Protein AF-A0A350XUL7-F1 (afdb_monomer)

Structure (mmCIF, N/CA/C/O backbone):
data_AF-A0A350XUL7-F1
#
_entry.id   AF-A0A350XUL7-F1
#
loop_
_atom_site.group_PDB
_atom_site.id
_atom_site.type_symbol
_atom_site.label_atom_id
_atom_site.label_alt_id
_atom_site.label_comp_id
_atom_site.label_asym_id
_atom_site.label_entity_id
_atom_site.label_seq_id
_atom_site.pdbx_PDB_ins_code
_atom_site.Cartn_x
_atom_site.Cartn_y
_atom_site.Cartn_z
_atom_site.occupancy
_atom_site.B_iso_or_equiv
_atom_site.auth_seq_id
_atom_site.auth_comp_id
_atom_site.auth_asym_id
_atom_site.auth_atom_id
_atom_site.pdbx_PDB_model_num
ATOM 1 N N . MET A 1 1 ? -7.919 8.502 9.470 1.00 89.12 1 MET A N 1
ATOM 2 C CA . MET A 1 1 ? -6.570 8.297 8.858 1.00 89.12 1 MET A CA 1
ATOM 3 C C . MET A 1 1 ? -6.110 9.510 8.032 1.00 89.12 1 MET A C 1
ATOM 5 O O . MET A 1 1 ? -6.950 10.227 7.508 1.00 89.12 1 MET A O 1
ATOM 9 N N . GLU A 1 2 ? -4.799 9.715 7.858 1.00 93.19 2 GLU A N 1
ATOM 10 C CA . GLU A 1 2 ? -4.170 10.823 7.111 1.00 93.19 2 GLU A CA 1
ATOM 11 C C . GLU A 1 2 ? -3.521 10.307 5.819 1.00 93.19 2 GLU A C 1
ATOM 13 O O . GLU A 1 2 ? -2.652 9.430 5.877 1.00 93.19 2 GLU A O 1
ATOM 18 N N . ILE A 1 3 ? -3.914 10.858 4.661 1.00 93.12 3 ILE A N 1
ATOM 19 C CA . ILE A 1 3 ? -3.283 10.533 3.369 1.00 93.12 3 ILE A CA 1
ATOM 20 C C . ILE A 1 3 ? -1.777 10.792 3.482 1.00 93.12 3 ILE A C 1
ATOM 22 O O . ILE A 1 3 ? -1.350 11.736 4.147 1.00 93.12 3 ILE A O 1
ATOM 26 N N . THR A 1 4 ? -0.994 9.925 2.840 1.00 96.50 4 THR A N 1
ATOM 27 C CA . THR A 1 4 ? 0.470 9.837 2.926 1.00 96.50 4 THR A CA 1
ATOM 28 C C . THR A 1 4 ? 1.033 9.251 4.220 1.00 96.50 4 THR A C 1
ATOM 30 O O . THR A 1 4 ? 2.251 9.089 4.335 1.00 96.50 4 THR A O 1
ATOM 33 N N . GLY A 1 5 ? 0.182 8.900 5.185 1.00 97.62 5 GLY A N 1
ATOM 34 C CA . GLY A 1 5 ? 0.598 8.283 6.437 1.00 97.62 5 GLY A CA 1
ATOM 35 C C . GLY A 1 5 ? 0.885 6.791 6.329 1.00 97.62 5 GLY A C 1
ATOM 36 O O . GLY A 1 5 ? 0.258 6.065 5.556 1.00 97.62 5 GLY A O 1
ATOM 37 N N . PHE A 1 6 ? 1.822 6.322 7.152 1.00 98.31 6 PHE A N 1
ATOM 38 C CA . PHE A 1 6 ? 2.084 4.897 7.331 1.00 98.31 6 PHE A CA 1
ATOM 39 C C . PHE A 1 6 ? 1.353 4.359 8.561 1.00 98.31 6 PHE A C 1
ATOM 41 O O . PHE A 1 6 ? 1.288 5.014 9.603 1.00 98.31 6 PHE A O 1
ATOM 48 N N . TYR A 1 7 ? 0.828 3.146 8.453 1.00 98.62 7 TYR A N 1
ATOM 49 C CA . TYR A 1 7 ? 0.004 2.506 9.473 1.00 98.62 7 TYR A CA 1
ATOM 50 C C . TYR A 1 7 ? 0.393 1.042 9.658 1.00 98.62 7 TYR A C 1
ATOM 52 O O . TYR A 1 7 ? 0.962 0.412 8.763 1.00 98.62 7 TYR A O 1
ATOM 60 N N . ILE A 1 8 ? 0.070 0.508 10.830 1.00 98.50 8 ILE A N 1
ATOM 61 C CA . ILE A 1 8 ? 0.033 -0.927 11.085 1.00 98.50 8 ILE A CA 1
ATOM 62 C C . ILE A 1 8 ? -1.414 -1.384 10.940 1.00 98.50 8 ILE A C 1
ATOM 64 O O . ILE A 1 8 ? -2.313 -0.824 11.568 1.00 98.50 8 ILE A O 1
ATOM 68 N N . VAL A 1 9 ? -1.616 -2.391 10.097 1.00 98.56 9 VAL A N 1
ATOM 69 C CA . VAL A 1 9 ? -2.901 -3.069 9.912 1.00 98.56 9 VAL A CA 1
ATOM 70 C C . VAL A 1 9 ? -2.968 -4.220 10.909 1.00 98.56 9 VAL A C 1
ATOM 72 O O . VAL A 1 9 ? -1.961 -4.908 11.101 1.00 98.56 9 VAL A O 1
ATOM 75 N N . SER A 1 10 ? -4.119 -4.412 11.550 1.00 98.56 10 SER A N 1
ATOM 76 C CA . SER A 1 10 ? -4.315 -5.526 12.475 1.00 98.56 10 SER A CA 1
ATOM 77 C C . SER A 1 10 ? -4.287 -6.864 11.737 1.00 98.56 10 SER A C 1
ATOM 79 O O . SER A 1 10 ? -4.820 -6.982 10.631 1.00 98.56 10 SER A O 1
ATOM 81 N N . ASP A 1 11 ? -3.732 -7.898 12.371 1.00 98.38 11 ASP A N 1
ATOM 82 C CA . ASP A 1 11 ? -3.786 -9.267 11.848 1.00 98.38 11 ASP A CA 1
ATOM 83 C C . ASP A 1 11 ? -5.235 -9.754 11.661 1.00 98.38 11 ASP A C 1
ATOM 85 O O . ASP A 1 11 ? -5.482 -10.591 10.793 1.00 98.38 11 ASP A O 1
ATOM 89 N N . LYS A 1 12 ? -6.213 -9.155 12.363 1.00 98.12 12 LYS A N 1
ATOM 90 C CA . LYS A 1 12 ? -7.643 -9.420 12.149 1.00 98.12 12 LYS A CA 1
ATOM 91 C C . LYS A 1 12 ? -8.065 -9.234 10.688 1.00 98.12 12 LYS A C 1
ATOM 93 O O . LYS A 1 12 ? -8.847 -10.036 10.194 1.00 98.12 12 LYS A O 1
ATOM 98 N N . PHE A 1 13 ? -7.527 -8.239 9.978 1.00 98.44 13 PHE A N 1
ATOM 99 C CA . PHE A 1 13 ? -7.819 -8.051 8.551 1.00 98.44 13 PHE A CA 1
ATOM 100 C C . PHE A 1 13 ? -7.437 -9.289 7.737 1.00 98.44 13 PHE A C 1
ATOM 102 O O . PHE A 1 13 ? -8.215 -9.778 6.931 1.00 98.44 13 PHE A O 1
ATOM 109 N N . PHE A 1 14 ? -6.245 -9.828 7.983 1.00 98.00 14 PHE A N 1
ATOM 110 C CA . PHE A 1 14 ? -5.722 -10.975 7.245 1.00 98.00 14 PHE A CA 1
ATOM 111 C C . PHE A 1 14 ? -6.415 -12.286 7.640 1.00 98.00 14 PHE A C 1
ATOM 113 O O . PHE A 1 14 ? -6.469 -13.206 6.830 1.00 98.00 14 PHE A O 1
ATOM 120 N N . SER A 1 15 ? -6.958 -12.369 8.857 1.00 97.50 15 SER A N 1
ATOM 121 C CA . SER A 1 15 ? -7.809 -13.485 9.287 1.00 97.50 15 SER A CA 1
ATOM 122 C C . SER A 1 15 ? -9.205 -13.425 8.663 1.00 97.50 15 SER A C 1
ATOM 124 O O . SER A 1 15 ? -9.714 -14.447 8.213 1.00 97.50 15 SER A O 1
ATOM 126 N N . ASP A 1 16 ? -9.813 -12.237 8.615 1.00 97.94 16 ASP A N 1
ATOM 127 C CA . ASP A 1 16 ? -11.150 -12.032 8.044 1.00 97.94 16 ASP A CA 1
ATOM 128 C C . ASP A 1 16 ? -11.133 -12.123 6.505 1.00 97.94 16 ASP A C 1
ATOM 130 O O . ASP A 1 16 ? -12.109 -12.562 5.898 1.00 97.94 16 ASP A O 1
ATOM 134 N N . PHE A 1 17 ? -10.011 -11.754 5.875 1.00 97.62 17 PHE A N 1
ATOM 135 C CA . PHE A 1 17 ? -9.766 -11.852 4.433 1.00 97.62 17 PHE A CA 1
ATOM 136 C C . PHE A 1 17 ? -8.544 -12.748 4.151 1.00 97.62 17 PHE A C 1
ATOM 138 O O . PHE A 1 17 ? -7.466 -12.237 3.828 1.00 97.62 17 PHE A O 1
ATOM 145 N N . PRO A 1 18 ? -8.679 -14.086 4.252 1.00 97.00 18 PRO A N 1
ATOM 146 C CA . PRO A 1 18 ? -7.561 -15.033 4.199 1.00 97.00 18 PRO A CA 1
ATOM 147 C C . PRO A 1 18 ? -7.079 -15.315 2.764 1.00 97.00 18 PRO A C 1
ATOM 149 O O . PRO A 1 18 ? -6.971 -16.463 2.332 1.00 97.00 18 PRO A O 1
ATOM 152 N N . ASP A 1 19 ? -6.792 -14.263 1.997 1.00 97.44 19 ASP A N 1
ATOM 153 C CA . ASP A 1 19 ? -6.176 -14.378 0.677 1.00 97.44 19 ASP A CA 1
ATOM 154 C C . ASP A 1 19 ? -4.675 -14.724 0.831 1.00 97.44 19 ASP A C 1
ATOM 156 O O . ASP A 1 19 ? -3.913 -13.941 1.414 1.00 97.44 19 ASP A O 1
ATOM 160 N N . PRO A 1 20 ? -4.207 -15.874 0.303 1.00 96.44 20 PRO A N 1
ATOM 161 C CA . PRO A 1 20 ? -2.837 -16.354 0.508 1.00 96.44 20 PRO A CA 1
ATOM 162 C C . PRO A 1 20 ? -1.770 -15.504 -0.198 1.00 96.44 20 PRO A C 1
ATOM 164 O O . PRO A 1 20 ? -0.571 -15.675 0.047 1.00 96.44 20 PRO A O 1
ATOM 167 N N . TYR A 1 21 ? -2.180 -14.610 -1.096 1.00 97.56 21 TYR A N 1
ATOM 168 C CA . TYR A 1 21 ? -1.308 -13.749 -1.881 1.00 97.56 21 TYR A CA 1
ATOM 169 C C . TYR A 1 21 ? -1.241 -12.317 -1.352 1.00 97.56 21 TYR A C 1
ATOM 171 O O . TYR A 1 21 ? -0.368 -11.555 -1.786 1.00 97.56 21 TYR A O 1
ATOM 179 N N . LEU A 1 22 ? -2.072 -11.957 -0.366 1.00 97.44 22 LEU A N 1
ATOM 180 C CA . LEU A 1 22 ? -1.863 -10.728 0.391 1.00 97.44 22 LEU A CA 1
ATOM 181 C C . LEU A 1 22 ? -0.461 -10.712 0.995 1.00 97.44 22 LEU A C 1
ATOM 183 O O . LEU A 1 22 ? 0.100 -11.722 1.442 1.00 97.44 22 LEU A O 1
ATOM 187 N N . LYS A 1 23 ? 0.143 -9.52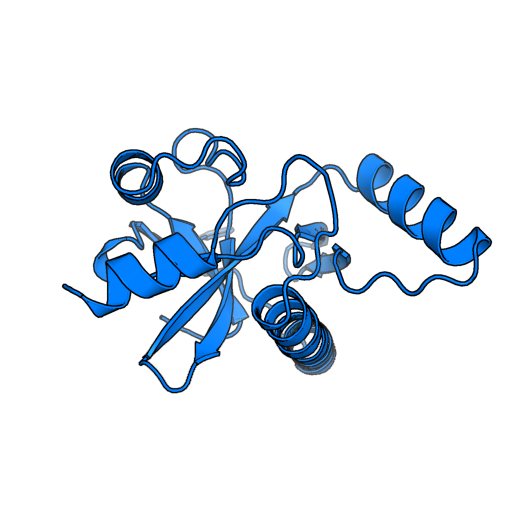3 1.035 1.00 97.25 23 LYS A N 1
ATOM 188 C CA . LYS A 1 23 ? 1.496 -9.409 1.560 1.00 97.25 23 LYS A CA 1
ATOM 189 C C . LYS A 1 23 ? 1.511 -9.658 3.060 1.00 97.25 23 LYS A C 1
ATOM 191 O O . LYS A 1 23 ? 1.204 -8.761 3.831 1.00 97.25 23 LYS A O 1
ATOM 196 N N . GLY A 1 24 ? 1.985 -10.838 3.465 1.00 94.19 24 GLY A N 1
ATOM 197 C CA . GLY A 1 24 ? 1.971 -11.254 4.870 1.00 94.19 24 GLY A CA 1
ATOM 198 C C . GLY A 1 24 ? 2.431 -10.163 5.847 1.00 94.19 24 GLY A C 1
ATOM 199 O O . GLY A 1 24 ? 3.506 -9.56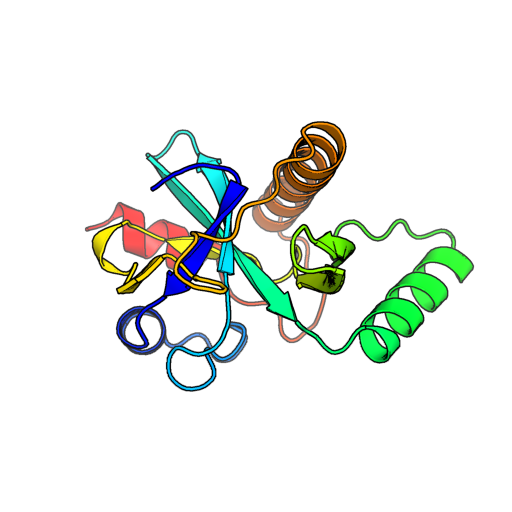8 5.658 1.00 94.19 24 GLY A O 1
ATOM 200 N N . ASN A 1 25 ? 1.621 -9.933 6.883 1.00 96.44 25 ASN A N 1
ATOM 201 C CA . ASN A 1 25 ? 1.672 -8.773 7.783 1.00 96.44 25 ASN A CA 1
ATOM 202 C C . ASN A 1 25 ? 2.839 -8.780 8.788 1.00 96.44 25 ASN A C 1
ATOM 204 O O . ASN A 1 25 ? 3.162 -7.767 9.407 1.00 96.44 25 ASN A O 1
ATOM 208 N N . LYS A 1 26 ? 3.534 -9.920 8.908 1.00 95.62 26 LYS A N 1
ATOM 209 C CA . LYS A 1 26 ? 4.679 -10.109 9.817 1.00 95.62 26 LYS A CA 1
ATOM 210 C C . LYS A 1 26 ? 4.318 -9.869 11.287 1.00 95.62 26 LYS A C 1
ATOM 212 O O . LYS A 1 26 ? 5.114 -9.266 12.001 1.00 95.62 26 LYS A O 1
ATOM 217 N N . ASN A 1 27 ? 3.165 -10.377 11.718 1.00 95.50 27 ASN A N 1
ATOM 218 C CA . ASN A 1 27 ? 2.636 -10.228 13.075 1.00 95.50 27 ASN A CA 1
ATOM 219 C C . ASN A 1 27 ? 2.518 -8.738 13.430 1.00 95.50 27 ASN A C 1
ATOM 221 O O . ASN A 1 27 ? 3.199 -8.260 14.337 1.00 95.50 27 ASN A O 1
ATOM 225 N N . GLU A 1 28 ? 1.774 -7.995 12.600 1.00 96.75 28 GLU A N 1
ATOM 226 C CA . GLU A 1 28 ? 1.536 -6.550 12.765 1.00 96.75 28 GLU A CA 1
ATOM 227 C C . GLU A 1 28 ? 2.815 -5.680 12.775 1.00 96.75 28 GLU A C 1
ATOM 229 O O . GLU A 1 28 ? 2.892 -4.630 13.419 1.00 96.75 28 GLU A O 1
ATOM 234 N N . LYS A 1 29 ? 3.859 -6.103 12.047 1.00 96.25 29 LYS A N 1
ATOM 235 C CA . LYS A 1 29 ? 5.135 -5.359 11.930 1.00 96.25 29 LYS A CA 1
ATOM 236 C C . LYS A 1 29 ? 5.336 -4.708 10.572 1.00 96.25 29 LYS A C 1
ATOM 238 O O . LYS A 1 29 ? 6.238 -3.881 10.428 1.00 96.25 29 LYS A O 1
ATOM 243 N N . ARG A 1 30 ? 4.558 -5.091 9.556 1.00 97.81 30 ARG A N 1
ATOM 244 C CA . ARG A 1 30 ? 4.668 -4.502 8.220 1.00 97.81 30 ARG A CA 1
ATOM 245 C C . ARG A 1 30 ? 4.016 -3.112 8.204 1.00 97.81 30 ARG A C 1
ATOM 247 O O . ARG A 1 30 ? 2.814 -3.012 8.438 1.00 97.81 30 ARG A O 1
ATOM 254 N N . PRO A 1 31 ? 4.756 -2.051 7.838 1.00 97.81 31 PRO A N 1
ATOM 255 C CA . PRO A 1 31 ? 4.150 -0.758 7.557 1.00 97.81 31 PRO A CA 1
ATOM 256 C C . PRO A 1 31 ? 3.334 -0.821 6.265 1.00 97.81 31 PRO A C 1
ATOM 258 O O . PRO A 1 31 ? 3.770 -1.416 5.273 1.00 97.81 31 PRO A O 1
ATOM 261 N N . HIS A 1 32 ? 2.190 -0.152 6.269 1.00 98.62 32 HIS A N 1
ATOM 262 C CA . HIS A 1 32 ? 1.329 0.030 5.109 1.00 98.62 32 HIS A CA 1
ATOM 263 C C . HIS A 1 32 ? 1.127 1.520 4.859 1.00 98.62 32 HIS A C 1
ATOM 265 O O . HIS A 1 32 ? 0.783 2.264 5.774 1.00 98.62 32 HIS A O 1
ATOM 271 N N . TYR A 1 33 ? 1.365 1.961 3.631 1.00 98.56 33 TYR A N 1
ATOM 272 C CA . TYR A 1 33 ? 1.196 3.350 3.223 1.00 98.56 33 TYR A CA 1
ATOM 273 C C . TYR A 1 33 ? -0.242 3.606 2.776 1.00 98.56 33 TYR A C 1
ATOM 275 O O . TYR A 1 33 ? -0.728 2.926 1.873 1.00 98.56 33 TYR A O 1
ATOM 283 N N . TYR A 1 34 ? -0.905 4.594 3.372 1.00 97.12 34 TYR A N 1
ATOM 284 C CA . TYR A 1 34 ? -2.231 5.034 2.951 1.00 97.12 34 TYR A CA 1
ATOM 285 C C . TYR A 1 34 ? -2.123 5.986 1.755 1.00 97.12 34 TYR A C 1
ATOM 287 O O . TYR A 1 34 ? -1.685 7.134 1.882 1.00 97.12 34 TYR A O 1
ATOM 295 N N . ALA A 1 35 ? -2.522 5.491 0.582 1.00 87.44 35 ALA A N 1
ATOM 296 C CA . ALA A 1 35 ? -2.242 6.153 -0.687 1.00 87.44 35 ALA A CA 1
ATOM 297 C C . ALA A 1 35 ? -3.420 6.919 -1.292 1.00 87.44 35 ALA A C 1
ATOM 299 O O . ALA A 1 35 ? -3.219 7.892 -2.025 1.00 87.44 35 ALA A O 1
ATOM 300 N N . TYR A 1 36 ? -4.638 6.429 -1.074 1.00 90.00 36 TYR A N 1
ATOM 301 C CA . TYR A 1 36 ? -5.814 6.894 -1.797 1.00 90.00 36 TYR A CA 1
ATOM 302 C C . TYR A 1 36 ? -7.092 6.483 -1.067 1.00 90.00 36 TYR A C 1
ATOM 304 O O . TYR A 1 36 ? -7.199 5.343 -0.625 1.00 90.00 36 TYR A O 1
ATOM 312 N N . LYS A 1 37 ? -8.055 7.401 -0.951 1.00 93.69 37 LYS A N 1
ATOM 313 C CA . LYS A 1 37 ? -9.442 7.082 -0.599 1.00 93.69 37 LYS A CA 1
ATOM 314 C C . LYS A 1 37 ? -10.261 7.121 -1.872 1.00 93.69 37 LYS A C 1
ATOM 316 O O . LYS A 1 37 ? -10.201 8.124 -2.587 1.00 93.69 37 LYS A O 1
ATOM 321 N N . ASP A 1 38 ? -10.973 6.047 -2.167 1.00 91.19 38 ASP A N 1
ATOM 322 C CA . ASP A 1 38 ? -11.810 6.012 -3.358 1.00 91.19 38 ASP A CA 1
ATOM 323 C C . ASP A 1 38 ? -13.199 6.618 -3.118 1.00 91.19 38 ASP A C 1
ATOM 325 O O . ASP A 1 38 ? -13.543 7.041 -2.013 1.00 91.19 38 ASP A O 1
ATOM 329 N N . SER A 1 39 ? -13.997 6.694 -4.184 1.00 92.75 39 SER A N 1
ATOM 330 C CA . SER A 1 39 ? -15.355 7.240 -4.139 1.00 92.75 39 SER A CA 1
ATOM 331 C C . SER A 1 39 ? -16.329 6.396 -3.315 1.00 92.75 39 SER A C 1
ATOM 333 O O . SER A 1 39 ? -17.383 6.904 -2.951 1.00 92.75 39 SER A O 1
ATOM 335 N N . THR A 1 40 ? -16.005 5.130 -3.030 1.00 93.56 40 THR A N 1
ATOM 336 C CA . THR A 1 40 ? -16.816 4.256 -2.165 1.00 93.56 40 THR A CA 1
ATOM 337 C C . THR A 1 40 ? -16.539 4.515 -0.683 1.00 93.56 40 THR A C 1
ATOM 339 O O . THR A 1 40 ? -17.302 4.100 0.181 1.00 93.56 40 THR A O 1
ATOM 342 N N . GLY A 1 41 ? -15.463 5.246 -0.382 1.00 93.38 41 GLY A N 1
ATOM 343 C CA . GLY A 1 41 ? -15.038 5.569 0.972 1.00 93.38 41 GLY A CA 1
ATOM 344 C C . GLY A 1 41 ? -13.966 4.634 1.527 1.00 93.38 41 GLY A C 1
ATOM 345 O O . GLY A 1 41 ? -13.438 4.923 2.602 1.00 93.38 41 GLY A O 1
ATOM 346 N N . LEU A 1 42 ? -13.594 3.581 0.792 1.00 96.88 42 LEU A N 1
ATOM 347 C CA . LEU A 1 42 ? -12.534 2.656 1.176 1.00 96.88 42 LEU A CA 1
ATOM 348 C C . LEU A 1 42 ? -11.151 3.297 1.051 1.00 96.88 42 LEU A C 1
ATOM 350 O O . LEU A 1 42 ? -10.871 4.107 0.157 1.00 96.88 42 LEU A O 1
ATOM 354 N N . PHE A 1 43 ? -10.262 2.904 1.959 1.00 97.31 43 PHE A N 1
ATOM 355 C CA . PHE A 1 43 ? -8.866 3.316 1.954 1.00 97.31 43 PHE A CA 1
ATOM 356 C C . PHE A 1 43 ? -8.024 2.272 1.224 1.00 97.31 43 PHE A C 1
ATOM 358 O O . PHE A 1 43 ? -8.109 1.085 1.513 1.00 97.31 43 PHE A O 1
ATOM 365 N N . TRP A 1 44 ? -7.165 2.709 0.311 1.00 98.06 44 TRP A N 1
ATOM 366 C CA . TRP A 1 44 ? -6.239 1.839 -0.407 1.00 98.06 44 TRP A CA 1
ATOM 367 C C . TRP A 1 44 ? -4.847 1.920 0.212 1.00 98.06 44 TRP A C 1
ATOM 369 O O . TRP A 1 44 ? -4.204 2.980 0.233 1.00 98.06 44 TRP A O 1
ATOM 379 N N . MET A 1 45 ? -4.394 0.772 0.709 1.00 98.38 45 MET A N 1
ATOM 380 C CA . MET A 1 45 ? -3.146 0.609 1.442 1.00 98.38 45 MET A CA 1
ATOM 381 C C . MET A 1 45 ? -2.101 -0.087 0.579 1.00 98.38 45 MET A C 1
ATOM 383 O O . MET A 1 45 ? -2.392 -1.070 -0.096 1.00 98.38 45 MET A O 1
ATOM 387 N N . ILE A 1 46 ? -0.857 0.389 0.636 1.00 98.69 46 ILE A N 1
ATOM 388 C CA . ILE A 1 46 ? 0.277 -0.218 -0.066 1.00 98.69 46 ILE A CA 1
ATOM 389 C C . ILE A 1 46 ? 1.205 -0.883 0.95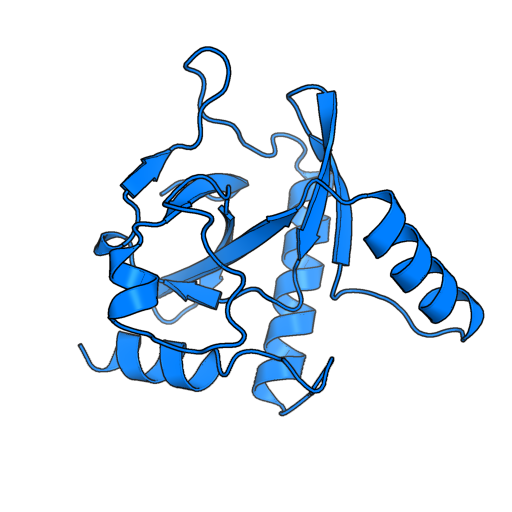5 1.00 98.69 46 ILE A C 1
ATOM 391 O O . ILE A 1 46 ? 1.762 -0.184 1.808 1.00 98.69 46 ILE A O 1
ATOM 395 N N . PRO A 1 47 ? 1.438 -2.204 0.882 1.00 98.50 47 PRO A N 1
ATOM 396 C CA . PRO A 1 47 ? 2.397 -2.857 1.759 1.00 98.50 47 PRO A CA 1
ATOM 397 C C . PRO A 1 47 ? 3.831 -2.418 1.445 1.00 98.50 47 PRO A C 1
ATOM 399 O O . PRO A 1 47 ? 4.257 -2.369 0.287 1.00 98.50 47 PRO A O 1
ATOM 402 N N . MET A 1 48 ? 4.608 -2.150 2.496 1.00 98.38 48 MET A N 1
ATOM 403 C CA . MET A 1 48 ? 6.004 -1.729 2.367 1.00 98.38 48 MET A CA 1
ATOM 404 C C . MET A 1 48 ? 6.972 -2.905 2.457 1.00 98.38 48 MET A C 1
ATOM 406 O O . MET A 1 48 ? 6.723 -3.895 3.149 1.00 98.38 48 MET A O 1
ATOM 410 N N . SER A 1 49 ? 8.120 -2.799 1.789 1.00 97.88 49 SER A N 1
ATOM 411 C CA . SER A 1 49 ? 9.210 -3.776 1.871 1.00 97.88 49 SER A CA 1
ATOM 412 C C . SER A 1 49 ? 10.576 -3.103 1.966 1.00 97.88 49 SER A C 1
ATOM 414 O O . SER A 1 49 ? 10.854 -2.153 1.246 1.00 97.88 49 SER A O 1
ATOM 416 N N . SER A 1 50 ? 11.468 -3.666 2.783 1.00 96.56 50 SER A N 1
ATOM 417 C CA . SER A 1 50 ? 12.879 -3.263 2.882 1.00 96.56 50 SER A CA 1
ATOM 418 C C . SER A 1 50 ? 13.805 -3.993 1.898 1.00 96.56 50 SER A C 1
ATOM 420 O O . SER A 1 50 ? 14.982 -3.672 1.808 1.00 96.56 50 SER A O 1
ATOM 422 N N . ARG A 1 51 ? 13.309 -4.992 1.150 1.00 97.25 51 ARG A N 1
ATOM 423 C CA . ARG A 1 51 ? 14.113 -5.798 0.204 1.00 97.25 51 ARG A CA 1
ATOM 424 C C . ARG A 1 51 ? 14.423 -5.045 -1.103 1.00 97.25 51 ARG A C 1
ATOM 426 O O . ARG A 1 51 ? 13.989 -5.488 -2.166 1.00 97.25 51 ARG A O 1
ATOM 433 N N . VAL A 1 52 ? 15.131 -3.920 -1.022 1.00 97.69 52 VAL A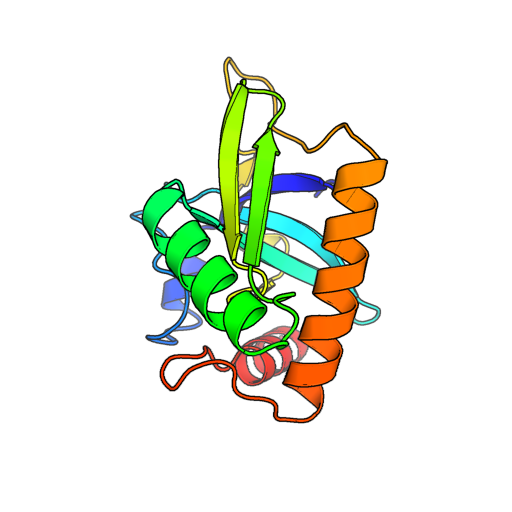 N 1
ATOM 434 C CA . VAL A 1 52 ? 15.422 -3.010 -2.149 1.00 97.69 52 VAL A CA 1
ATOM 435 C C . VAL A 1 52 ? 16.060 -3.750 -3.329 1.00 97.69 52 VAL A C 1
ATOM 437 O O . VAL A 1 52 ? 15.466 -3.774 -4.406 1.00 97.69 52 VAL A O 1
ATOM 440 N N . ASP A 1 53 ? 17.156 -4.480 -3.111 1.00 97.75 53 ASP A N 1
ATOM 441 C CA . ASP A 1 53 ? 17.906 -5.174 -4.177 1.00 97.75 53 ASP A CA 1
ATOM 442 C C . ASP A 1 53 ? 17.061 -6.180 -4.965 1.00 97.75 53 ASP A C 1
ATOM 444 O O . ASP A 1 53 ? 17.247 -6.393 -6.166 1.00 97.75 53 ASP A O 1
ATOM 448 N N . LYS A 1 54 ? 16.104 -6.833 -4.292 1.00 96.94 54 LYS A N 1
ATOM 449 C CA . LYS A 1 54 ? 15.172 -7.753 -4.953 1.00 96.94 54 LYS A CA 1
ATOM 450 C C . LYS A 1 54 ? 14.326 -6.993 -5.972 1.00 96.94 54 LYS A C 1
ATOM 452 O O . LYS A 1 54 ? 14.227 -7.420 -7.119 1.00 96.94 54 LYS A O 1
ATOM 457 N N . TYR A 1 55 ? 13.690 -5.904 -5.549 1.00 96.88 55 TYR A N 1
ATOM 458 C CA . TYR A 1 55 ? 12.754 -5.178 -6.405 1.00 96.88 55 TYR A CA 1
ATOM 459 C C . TYR A 1 55 ? 13.467 -4.311 -7.440 1.00 96.88 55 TYR A C 1
ATOM 461 O O . TYR A 1 55 ? 12.963 -4.189 -8.551 1.00 96.88 55 TYR A O 1
ATOM 469 N N . GLN A 1 56 ? 14.668 -3.814 -7.144 1.00 96.38 56 GLN A N 1
ATOM 470 C CA . GLN A 1 56 ? 15.498 -3.116 -8.122 1.00 96.38 56 GLN A CA 1
ATOM 471 C C . GLN A 1 56 ? 15.863 -4.025 -9.302 1.00 96.38 56 GLN A C 1
ATOM 473 O O . GLN A 1 56 ? 15.701 -3.617 -10.450 1.00 96.38 56 GLN A O 1
ATOM 478 N N . ARG A 1 57 ? 16.236 -5.290 -9.048 1.00 96.44 57 ARG A N 1
ATOM 479 C CA . ARG A 1 57 ? 16.464 -6.283 -10.116 1.00 96.44 57 ARG A CA 1
ATOM 480 C C . ARG A 1 57 ? 15.214 -6.546 -10.959 1.00 96.44 57 ARG A C 1
ATOM 482 O O . ARG A 1 57 ? 15.308 -6.650 -12.180 1.00 96.44 57 ARG A O 1
ATOM 489 N N . ILE A 1 58 ? 14.041 -6.625 -10.327 1.00 93.75 58 ILE A N 1
ATOM 490 C CA . ILE A 1 58 ? 12.771 -6.829 -11.044 1.00 93.75 58 ILE A CA 1
ATOM 491 C C . ILE A 1 58 ? 12.451 -5.621 -11.932 1.00 93.75 58 ILE A C 1
ATOM 493 O O . ILE A 1 58 ? 12.106 -5.802 -13.100 1.00 93.75 58 ILE A O 1
ATOM 497 N N . ILE A 1 59 ? 12.590 -4.403 -11.402 1.00 93.81 59 ILE A N 1
ATOM 498 C CA . ILE A 1 59 ? 12.380 -3.162 -12.157 1.00 93.81 59 ILE A CA 1
ATOM 499 C C . ILE A 1 59 ? 13.349 -3.110 -13.342 1.00 93.81 59 ILE A C 1
ATOM 501 O O . ILE A 1 59 ? 12.894 -2.975 -14.474 1.00 93.81 59 ILE A O 1
ATOM 505 N N . ALA A 1 60 ? 14.648 -3.324 -13.113 1.00 93.69 60 ALA A N 1
ATOM 506 C CA . ALA A 1 60 ? 15.667 -3.319 -14.162 1.00 93.69 60 ALA A CA 1
ATOM 507 C C . ALA A 1 60 ? 15.363 -4.336 -15.277 1.00 93.69 60 ALA A C 1
ATOM 509 O O . ALA A 1 60 ? 15.382 -3.987 -16.454 1.00 93.69 60 ALA A O 1
ATOM 510 N N . SER A 1 61 ? 14.979 -5.568 -14.921 1.00 92.62 61 SER A N 1
ATOM 511 C CA . SER A 1 61 ? 14.578 -6.600 -15.889 1.00 92.62 61 SER A CA 1
ATOM 512 C C . SER A 1 61 ? 13.352 -6.205 -16.726 1.00 92.62 61 SER A C 1
ATOM 514 O O . SER A 1 61 ? 13.220 -6.618 -17.881 1.00 92.62 61 SER A O 1
ATOM 516 N N . ARG A 1 62 ? 12.406 -5.441 -16.166 1.00 89.88 62 ARG A N 1
ATOM 517 C CA . ARG A 1 62 ? 11.240 -4.944 -16.916 1.00 89.88 62 ARG A CA 1
ATOM 518 C C . ARG A 1 62 ? 11.616 -3.777 -17.825 1.00 89.88 62 ARG A C 1
ATOM 520 O O . ARG A 1 62 ? 11.238 -3.799 -18.995 1.00 89.88 62 ARG A O 1
ATOM 527 N N . THR A 1 63 ? 12.405 -2.833 -17.318 1.00 90.12 63 THR A N 1
ATOM 528 C CA . THR A 1 63 ? 12.903 -1.683 -18.082 1.00 90.12 63 THR A CA 1
ATOM 529 C C . THR A 1 63 ? 13.749 -2.125 -19.273 1.00 90.12 63 THR A C 1
ATOM 531 O O . THR A 1 63 ? 13.523 -1.636 -20.371 1.00 90.12 63 THR A O 1
ATOM 534 N N . ALA A 1 64 ? 14.626 -3.122 -19.107 1.00 92.69 64 ALA A N 1
ATOM 535 C CA . ALA A 1 64 ? 15.422 -3.694 -20.200 1.00 92.69 64 ALA A CA 1
ATOM 536 C C . ALA A 1 64 ? 14.569 -4.312 -21.328 1.00 92.69 64 ALA A C 1
ATOM 538 O O . ALA A 1 64 ? 15.037 -4.473 -22.448 1.00 92.69 64 ALA A O 1
ATOM 539 N N . ARG A 1 65 ? 13.303 -4.646 -21.046 1.00 91.31 65 ARG A N 1
ATOM 540 C CA . ARG A 1 65 ? 12.321 -5.130 -22.031 1.00 91.31 65 ARG A CA 1
ATOM 541 C C . ARG A 1 65 ? 11.372 -4.025 -22.508 1.00 91.31 65 ARG A C 1
ATOM 543 O O . ARG A 1 65 ? 10.297 -4.338 -23.014 1.00 91.31 65 ARG A O 1
ATOM 550 N N . ASN A 1 66 ? 11.715 -2.755 -22.278 1.00 87.69 66 ASN A N 1
ATOM 551 C CA . ASN A 1 66 ? 10.893 -1.575 -22.562 1.00 87.69 66 ASN A CA 1
ATOM 552 C C . ASN A 1 66 ? 9.482 -1.634 -21.948 1.00 87.69 66 ASN A C 1
ATOM 554 O O . ASN A 1 66 ? 8.534 -1.044 -22.464 1.00 87.69 66 ASN A O 1
ATOM 558 N N . LYS A 1 67 ? 9.322 -2.349 -20.823 1.00 81.00 67 LYS A N 1
ATOM 559 C CA . LYS A 1 67 ? 8.052 -2.427 -20.092 1.00 81.00 67 LYS A CA 1
ATOM 560 C C . LYS A 1 67 ? 8.101 -1.494 -18.881 1.00 81.00 67 LYS A C 1
ATOM 562 O O . LYS A 1 67 ? 8.880 -1.767 -17.964 1.00 81.00 67 LYS A O 1
ATOM 567 N N . PRO A 1 68 ? 7.250 -0.452 -18.804 1.00 78.69 68 PRO A N 1
ATOM 568 C CA . PRO A 1 68 ? 7.172 0.379 -17.609 1.00 78.69 68 PRO A CA 1
ATOM 569 C C . PRO A 1 68 ? 6.774 -0.460 -16.382 1.00 78.69 68 PRO A C 1
ATOM 571 O O . PRO A 1 68 ? 6.096 -1.494 -16.483 1.00 78.69 68 PRO A O 1
ATOM 574 N N . CYS A 1 69 ? 7.226 -0.025 -15.206 1.00 86.88 69 CYS A N 1
ATOM 575 C CA . CYS A 1 69 ? 6.995 -0.716 -13.942 1.00 86.88 69 CYS A CA 1
ATOM 576 C C . CYS A 1 69 ? 6.330 0.218 -12.927 1.00 86.88 69 CYS A C 1
ATOM 578 O O . CYS A 1 69 ? 7.000 0.846 -12.115 1.00 86.88 69 CYS A O 1
ATOM 580 N N . ASP A 1 70 ? 4.998 0.271 -12.960 1.00 94.44 70 ASP A N 1
ATOM 581 C CA . ASP A 1 70 ? 4.202 1.041 -11.992 1.00 94.44 70 ASP A CA 1
ATOM 582 C C . ASP A 1 70 ? 3.814 0.222 -10.750 1.00 94.44 70 ASP A C 1
ATOM 584 O O . ASP A 1 70 ? 3.355 0.778 -9.762 1.00 94.44 70 ASP A O 1
ATOM 588 N N . ILE A 1 71 ? 4.033 -1.097 -10.779 1.00 95.75 71 ILE A N 1
ATOM 589 C CA . ILE A 1 71 ? 3.686 -2.024 -9.688 1.00 95.75 71 ILE A CA 1
ATOM 590 C C . ILE A 1 71 ? 4.660 -1.969 -8.501 1.00 95.75 71 ILE A C 1
ATOM 592 O O . ILE A 1 71 ? 4.354 -2.494 -7.434 1.00 95.75 71 ILE A O 1
ATOM 596 N N . PHE A 1 72 ? 5.819 -1.328 -8.672 1.00 97.31 72 PHE A N 1
ATOM 597 C CA . PHE A 1 72 ? 6.797 -1.085 -7.616 1.00 97.31 72 PHE A CA 1
ATOM 598 C C . PHE A 1 72 ? 7.291 0.353 -7.698 1.00 97.31 72 PHE A C 1
ATOM 600 O O . PHE A 1 72 ? 7.479 0.895 -8.788 1.00 97.31 72 PHE A O 1
ATOM 607 N N . HIS A 1 73 ? 7.571 0.950 -6.549 1.00 97.56 73 HIS A N 1
ATOM 608 C CA . HIS A 1 73 ? 8.272 2.223 -6.485 1.00 97.56 73 HIS A CA 1
ATOM 609 C C . HIS A 1 73 ? 9.274 2.194 -5.334 1.00 97.56 73 HIS A C 1
ATOM 611 O O . HIS A 1 73 ? 8.948 1.734 -4.243 1.00 97.56 73 HIS A O 1
ATOM 617 N N . ILE A 1 74 ? 10.507 2.617 -5.599 1.00 97.81 74 ILE A N 1
ATOM 618 C CA . ILE A 1 74 ? 11.592 2.650 -4.618 1.00 97.81 74 ILE A CA 1
ATOM 619 C C . ILE A 1 74 ? 11.869 4.114 -4.312 1.00 97.81 74 ILE A C 1
ATOM 621 O O . ILE A 1 74 ? 12.129 4.879 -5.236 1.00 97.81 74 ILE A O 1
ATOM 625 N N . ALA A 1 75 ? 11.829 4.484 -3.036 1.00 97.44 75 ALA A N 1
ATOM 626 C CA . ALA A 1 75 ? 12.139 5.838 -2.600 1.00 97.44 75 ALA A CA 1
ATOM 627 C C . ALA A 1 75 ? 12.812 5.833 -1.228 1.00 97.44 75 ALA A C 1
ATOM 629 O O . ALA A 1 75 ? 12.594 4.932 -0.410 1.00 97.44 75 ALA A O 1
ATOM 630 N N . LYS A 1 76 ? 13.625 6.860 -0.976 1.00 96.94 76 LYS 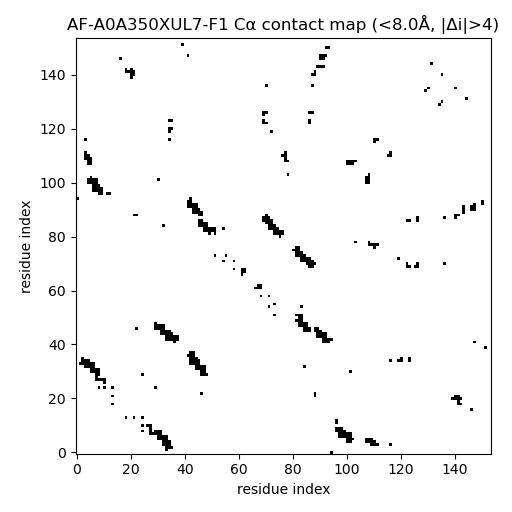A N 1
ATOM 631 C CA . LYS A 1 76 ? 14.141 7.178 0.355 1.00 96.94 76 LYS A CA 1
A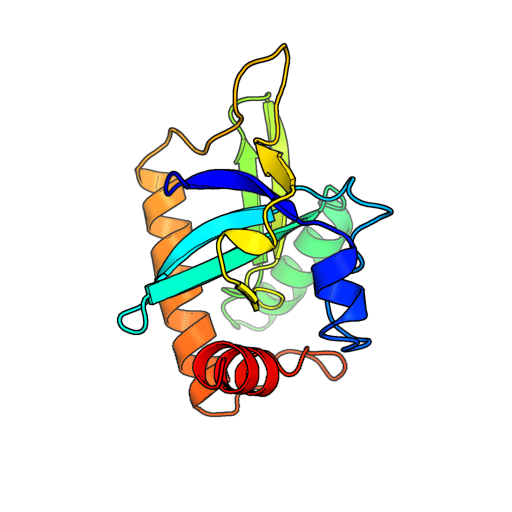TOM 632 C C . LYS A 1 76 ? 13.064 7.950 1.116 1.00 96.94 76 LYS A C 1
ATOM 634 O O . LYS A 1 76 ? 12.560 8.943 0.605 1.00 96.94 76 LYS A O 1
ATOM 639 N N . LEU A 1 77 ? 12.689 7.459 2.293 1.00 94.88 77 LEU A N 1
ATOM 640 C CA . LEU A 1 77 ? 11.675 8.079 3.149 1.00 94.88 77 LEU A CA 1
ATOM 641 C C . LEU A 1 77 ? 12.315 9.054 4.145 1.00 94.88 77 LEU A C 1
ATOM 643 O O . LEU A 1 77 ? 13.531 9.049 4.342 1.00 94.88 77 LEU A O 1
ATOM 647 N N . ASP A 1 78 ? 11.477 9.824 4.833 1.00 89.31 78 ASP A N 1
ATOM 648 C CA . ASP A 1 78 ? 11.855 10.874 5.791 1.00 89.31 78 ASP A CA 1
ATOM 649 C C . ASP A 1 78 ? 12.697 10.354 6.974 1.00 89.31 78 ASP A C 1
ATOM 651 O O . ASP A 1 78 ? 13.438 11.092 7.614 1.00 89.31 78 ASP A O 1
ATOM 655 N N . ASN A 1 79 ? 12.657 9.046 7.229 1.00 90.25 79 ASN A N 1
ATOM 656 C CA . ASN A 1 79 ? 13.513 8.357 8.199 1.00 90.25 79 ASN A CA 1
ATOM 657 C C . ASN A 1 79 ? 14.897 7.960 7.645 1.00 90.25 79 ASN A C 1
ATOM 659 O O . ASN A 1 79 ? 15.575 7.115 8.232 1.00 90.25 79 ASN A O 1
ATOM 663 N N . ASN A 1 80 ? 15.280 8.493 6.485 1.00 91.75 80 ASN A N 1
ATOM 664 C CA . ASN A 1 80 ? 16.481 8.166 5.723 1.00 91.75 80 ASN A CA 1
ATOM 665 C C . ASN A 1 80 ? 16.602 6.716 5.217 1.00 91.75 80 ASN A C 1
ATOM 667 O O . ASN A 1 80 ? 17.653 6.352 4.684 1.00 91.75 80 ASN A O 1
ATOM 671 N N . LYS A 1 81 ? 15.550 5.893 5.307 1.00 94.50 81 LYS A N 1
ATOM 672 C CA . LYS A 1 81 ? 15.563 4.515 4.796 1.00 94.50 81 LYS A CA 1
ATOM 673 C C . LYS A 1 81 ? 14.985 4.441 3.389 1.00 94.50 81 LYS A C 1
ATOM 675 O O . LYS A 1 81 ? 13.851 4.854 3.145 1.00 94.50 81 LYS A O 1
ATOM 680 N N . THR A 1 82 ? 15.729 3.821 2.480 1.00 97.31 82 THR A N 1
ATOM 681 C CA . THR A 1 82 ? 15.210 3.426 1.167 1.00 97.31 82 THR A CA 1
ATOM 682 C C . THR A 1 82 ? 14.279 2.230 1.321 1.00 97.31 82 THR A C 1
ATOM 684 O O . THR A 1 82 ? 14.662 1.194 1.863 1.00 97.31 82 THR A O 1
ATOM 687 N N . SER A 1 83 ? 13.042 2.384 0.861 1.00 97.25 83 SER A N 1
ATOM 688 C CA . SER A 1 83 ? 11.982 1.382 0.973 1.00 97.25 83 SER A CA 1
ATOM 689 C C . SER A 1 83 ? 11.279 1.182 -0.364 1.00 97.25 83 SER A C 1
ATOM 691 O O . SER A 1 83 ? 11.383 2.003 -1.275 1.00 97.25 83 SER A O 1
ATOM 693 N N . VAL A 1 84 ? 10.551 0.074 -0.475 1.00 98.50 84 VAL A N 1
ATOM 694 C CA . VAL A 1 84 ? 9.782 -0.289 -1.665 1.00 98.50 84 VAL A CA 1
ATOM 695 C C . VAL A 1 84 ? 8.292 -0.242 -1.352 1.00 98.50 84 VAL A C 1
ATOM 697 O O . VAL A 1 84 ? 7.829 -0.946 -0.453 1.00 98.50 84 VAL A O 1
ATOM 700 N N . PHE A 1 85 ? 7.556 0.543 -2.130 1.00 98.56 85 PHE A N 1
ATOM 701 C CA . PHE A 1 85 ? 6.100 0.537 -2.214 1.00 98.56 85 PHE A CA 1
ATOM 702 C C . PHE A 1 85 ? 5.675 -0.586 -3.160 1.00 98.56 85 PHE A C 1
ATOM 704 O O . PHE A 1 85 ? 5.991 -0.551 -4.354 1.00 98.56 85 PHE A O 1
ATOM 711 N N . LEU A 1 86 ? 4.982 -1.599 -2.640 1.00 98.12 86 LEU A N 1
ATOM 712 C CA . LEU A 1 86 ? 4.485 -2.728 -3.427 1.00 98.12 86 LEU A CA 1
ATOM 713 C C . LEU A 1 86 ? 3.104 -2.406 -4.005 1.00 98.12 86 LEU A C 1
ATOM 715 O O . LEU A 1 86 ? 2.099 -2.966 -3.589 1.00 98.12 86 LEU A O 1
ATOM 719 N N . ILE A 1 87 ? 3.057 -1.463 -4.946 1.00 98.12 87 ILE A N 1
ATOM 720 C CA . ILE A 1 87 ? 1.812 -0.914 -5.512 1.00 98.12 87 ILE A CA 1
ATOM 721 C C . ILE A 1 87 ? 0.952 -2.008 -6.164 1.00 98.12 87 ILE A C 1
ATOM 723 O O . ILE A 1 87 ? -0.265 -1.984 -6.043 1.00 98.12 87 ILE A O 1
ATOM 727 N N . GLY A 1 88 ? 1.571 -2.999 -6.810 1.00 96.19 88 GLY A N 1
ATOM 728 C CA . GLY A 1 88 ? 0.857 -4.152 -7.373 1.00 96.19 88 GLY A CA 1
ATOM 729 C C . GLY A 1 88 ? 0.215 -5.081 -6.333 1.00 96.19 88 GLY A C 1
ATOM 730 O O . GLY A 1 88 ? -0.675 -5.840 -6.697 1.00 96.19 88 GLY A O 1
ATOM 731 N N . ASP A 1 89 ? 0.645 -4.994 -5.070 1.00 97.12 89 ASP A N 1
ATOM 732 C CA . ASP A 1 89 ? 0.126 -5.757 -3.926 1.00 97.12 89 ASP A CA 1
ATOM 733 C C . ASP A 1 89 ? -0.772 -4.868 -3.022 1.00 97.12 89 ASP A C 1
ATOM 735 O O . ASP A 1 89 ? -0.986 -5.198 -1.855 1.00 97.12 89 ASP A O 1
ATOM 739 N N . MET A 1 90 ? -1.235 -3.701 -3.500 1.00 98.00 90 MET A N 1
ATOM 740 C CA . MET A 1 90 ? -2.118 -2.815 -2.724 1.00 98.00 90 MET A CA 1
ATOM 741 C C . MET A 1 90 ? -3.502 -3.434 -2.514 1.00 98.00 90 MET A C 1
ATOM 743 O O . MET A 1 90 ? -3.968 -4.174 -3.371 1.00 98.00 90 MET A O 1
ATOM 747 N N . PHE A 1 91 ? -4.183 -3.081 -1.427 1.00 98.44 91 PHE A N 1
ATOM 748 C CA . PHE A 1 91 ? -5.492 -3.642 -1.081 1.00 98.44 91 PHE A CA 1
ATOM 749 C C . PHE A 1 91 ? -6.408 -2.599 -0.416 1.00 98.44 91 PHE A C 1
ATOM 751 O O . PHE A 1 91 ? -5.898 -1.642 0.182 1.00 98.44 91 PHE A O 1
ATOM 758 N N . PRO A 1 92 ? -7.740 -2.758 -0.526 1.00 98.25 92 PRO A N 1
ATOM 759 C CA . PRO A 1 92 ? -8.706 -1.892 0.138 1.00 98.25 92 PRO A CA 1
ATOM 760 C C . PRO A 1 92 ? -8.878 -2.267 1.617 1.00 98.25 92 PRO A C 1
ATOM 762 O O . PRO A 1 92 ? -8.688 -3.420 2.005 1.00 98.25 92 PRO A O 1
ATOM 765 N N . ILE A 1 93 ? -9.248 -1.290 2.443 1.00 98.38 93 ILE A N 1
ATOM 766 C CA . ILE A 1 93 ? -9.482 -1.462 3.878 1.00 98.38 93 ILE A CA 1
ATOM 767 C C . ILE A 1 93 ? -10.451 -0.399 4.428 1.00 98.38 93 ILE A C 1
ATOM 769 O O . ILE A 1 93 ? -10.623 0.673 3.841 1.00 98.38 93 ILE A O 1
ATOM 773 N N . THR A 1 94 ? -11.029 -0.674 5.595 1.00 97.44 94 THR A N 1
ATOM 774 C CA . THR A 1 94 ? -11.783 0.257 6.453 1.00 97.44 94 THR A CA 1
ATOM 775 C C . THR A 1 94 ? -10.963 0.660 7.690 1.00 97.44 94 THR A C 1
ATOM 777 O O . THR A 1 94 ? -9.963 0.026 8.032 1.00 97.44 94 THR A O 1
ATOM 780 N N . GLU A 1 95 ? -11.358 1.737 8.380 1.00 95.62 95 GLU A N 1
ATOM 781 C CA . GLU A 1 95 ? -10.600 2.258 9.534 1.00 95.62 95 GLU A CA 1
ATOM 782 C C . GLU A 1 95 ? -10.589 1.291 10.734 1.00 95.62 95 GLU A C 1
ATOM 784 O O . GLU A 1 95 ? -9.616 1.272 11.483 1.00 95.62 95 GLU A O 1
ATOM 789 N N . GLU A 1 96 ? -11.601 0.425 10.865 1.00 96.81 96 GLU A N 1
ATOM 790 C CA . GLU A 1 96 ? -11.712 -0.585 11.935 1.00 96.81 96 GLU A CA 1
ATOM 791 C C . GLU A 1 96 ? -10.538 -1.582 11.971 1.00 96.81 96 GLU A C 1
ATOM 793 O O . GLU A 1 96 ? -10.225 -2.148 13.016 1.00 96.81 96 GLU A O 1
ATOM 798 N N . TYR A 1 97 ? -9.862 -1.789 10.837 1.00 98.19 97 TYR A N 1
ATOM 799 C CA . TYR A 1 97 ? -8.719 -2.695 10.724 1.00 98.19 97 TYR A CA 1
ATOM 800 C C . TYR A 1 97 ? -7.366 -2.012 10.940 1.00 98.19 97 TYR A C 1
ATOM 802 O O . TYR A 1 97 ? -6.315 -2.662 10.886 1.00 98.19 97 TYR A O 1
ATOM 810 N N . ILE A 1 98 ? -7.358 -0.701 11.169 1.00 98.19 98 ILE A N 1
ATOM 811 C CA . ILE A 1 98 ? -6.137 0.045 11.446 1.00 98.19 98 ILE A CA 1
ATOM 812 C C . ILE A 1 98 ? -5.811 -0.090 12.926 1.00 98.19 98 ILE A C 1
ATOM 814 O O . ILE A 1 98 ? -6.483 0.476 13.780 1.00 98.19 98 ILE A O 1
ATOM 818 N N . LEU A 1 99 ? -4.725 -0.800 13.230 1.00 98.25 99 LEU A N 1
ATOM 819 C CA . LEU A 1 99 ? -4.295 -1.000 14.609 1.00 98.25 99 LEU A CA 1
ATOM 820 C C . LEU A 1 99 ? -3.719 0.288 15.206 1.00 98.25 99 LEU A C 1
ATOM 822 O O . LEU A 1 99 ? -4.030 0.657 16.333 1.00 98.25 99 LEU A O 1
ATOM 826 N N . ARG A 1 100 ? -2.813 0.947 14.471 1.00 97.94 100 ARG A N 1
ATOM 827 C CA . ARG A 1 100 ? -2.130 2.173 14.922 1.00 97.94 100 ARG A CA 1
ATOM 828 C C . ARG A 1 100 ? -1.372 2.876 13.802 1.00 97.94 100 ARG A C 1
ATOM 830 O O . ARG A 1 100 ? -1.053 2.288 12.767 1.00 97.94 100 ARG A O 1
ATOM 837 N N . LYS A 1 101 ? -0.996 4.132 14.052 1.00 98.25 101 LYS A N 1
ATOM 838 C CA . LYS A 1 101 ? 0.014 4.862 13.268 1.00 98.25 101 LYS A CA 1
ATOM 839 C C . LYS A 1 101 ? 1.363 4.131 13.336 1.00 98.25 101 LYS A C 1
ATOM 841 O O . LYS A 1 101 ? 1.753 3.645 14.396 1.00 98.25 101 LYS A O 1
ATOM 846 N N . TYR A 1 102 ? 2.088 4.069 12.221 1.00 97.50 102 TYR A N 1
ATOM 847 C CA . TYR A 1 102 ? 3.473 3.598 12.216 1.00 97.50 102 TYR A CA 1
ATOM 848 C C . TYR A 1 102 ? 4.394 4.752 12.615 1.00 97.50 102 TYR A C 1
ATOM 850 O O . TYR A 1 102 ? 4.428 5.776 11.933 1.00 97.50 102 TYR A O 1
ATOM 858 N N . THR A 1 103 ? 5.118 4.606 13.721 1.00 95.88 103 THR A N 1
ATOM 859 C CA . THR A 1 103 ? 5.915 5.691 14.301 1.00 95.88 103 THR A CA 1
ATOM 860 C C . THR A 1 103 ? 7.414 5.413 14.257 1.00 95.88 103 THR A C 1
ATOM 862 O O . THR A 1 103 ? 7.863 4.267 14.297 1.00 95.88 103 THR A O 1
ATOM 865 N N . ILE A 1 104 ? 8.199 6.487 14.174 1.00 90.75 104 ILE A N 1
ATOM 866 C CA . ILE A 1 104 ? 9.658 6.492 14.311 1.00 90.75 104 ILE A CA 1
ATOM 867 C C . ILE A 1 104 ? 10.006 7.609 15.281 1.00 90.75 104 ILE A C 1
ATOM 869 O O . ILE A 1 104 ? 9.621 8.754 15.059 1.00 90.75 104 ILE A O 1
ATOM 873 N N . ASN A 1 105 ? 10.703 7.270 16.369 1.00 90.12 105 ASN A N 1
ATOM 874 C CA . ASN A 1 105 ? 10.971 8.193 17.477 1.00 90.12 105 ASN A CA 1
ATOM 875 C C . ASN A 1 105 ? 9.682 8.899 17.943 1.00 90.12 105 ASN A C 1
ATOM 877 O O . ASN A 1 105 ? 9.640 10.118 18.061 1.00 90.12 105 ASN A O 1
ATOM 881 N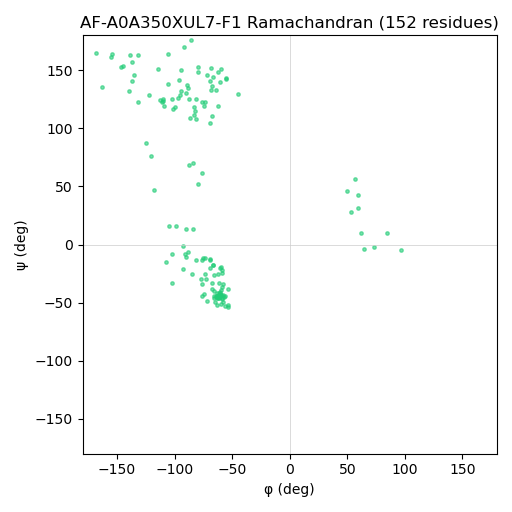 N . SER A 1 106 ? 8.604 8.121 18.105 1.00 91.12 106 SER A N 1
ATOM 882 C CA . SER A 1 106 ? 7.249 8.573 18.473 1.00 91.12 106 SER A CA 1
ATOM 883 C C . SER A 1 106 ? 6.527 9.481 17.468 1.00 91.12 106 SER A C 1
ATOM 885 O O . SER A 1 106 ? 5.339 9.742 17.639 1.00 91.12 106 SER A O 1
ATOM 887 N N . ASN A 1 107 ? 7.172 9.879 16.371 1.00 94.06 107 ASN A N 1
ATOM 888 C CA . ASN A 1 107 ? 6.541 10.652 15.306 1.00 94.06 107 ASN A CA 1
ATOM 889 C C . ASN A 1 107 ? 5.896 9.730 14.277 1.00 94.06 107 ASN A C 1
ATOM 891 O O . ASN A 1 107 ? 6.499 8.746 13.847 1.00 94.06 107 ASN A O 1
ATOM 895 N N . HIS A 1 108 ? 4.671 10.046 13.862 1.00 96.75 108 HIS A N 1
ATOM 896 C CA . HIS A 1 108 ? 3.993 9.325 12.786 1.00 96.75 108 HIS A CA 1
ATOM 897 C C . HIS A 1 108 ? 4.788 9.478 11.492 1.00 96.75 108 HIS A C 1
ATOM 899 O O . HIS A 1 108 ? 4.969 10.589 10.999 1.00 96.75 108 HIS A O 1
ATOM 905 N N . LEU A 1 109 ? 5.259 8.362 10.936 1.00 97.12 109 LEU A N 1
ATOM 906 C CA . LEU A 1 109 ? 5.923 8.394 9.644 1.00 97.12 109 LEU A CA 1
ATOM 907 C C . LEU A 1 109 ? 4.897 8.735 8.564 1.00 97.12 109 LEU A C 1
ATOM 909 O O . LEU A 1 109 ? 3.828 8.118 8.483 1.00 97.12 109 LEU A O 1
ATOM 913 N N . ARG A 1 110 ? 5.267 9.677 7.701 1.00 96.81 110 ARG A N 1
ATOM 914 C CA . ARG A 1 110 ? 4.503 10.090 6.527 1.00 96.81 110 ARG A CA 1
ATOM 915 C C . ARG A 1 110 ? 5.460 10.301 5.358 1.00 96.81 110 ARG A C 1
ATOM 917 O O . ARG A 1 110 ? 6.666 10.394 5.554 1.00 96.81 110 ARG A O 1
ATOM 924 N N . VAL A 1 111 ? 4.922 10.345 4.144 1.00 96.50 111 VAL A N 1
ATOM 925 C CA . VAL A 1 111 ? 5.623 10.961 3.012 1.00 96.50 111 VAL A CA 1
ATOM 926 C C . VAL A 1 111 ? 5.280 12.448 3.031 1.00 96.50 111 VAL A C 1
ATOM 928 O O . VAL A 1 111 ? 4.133 12.805 2.750 1.00 96.50 111 VAL A O 1
ATOM 931 N N . THR A 1 112 ? 6.247 13.294 3.393 1.00 94.88 112 THR A N 1
ATOM 932 C CA . THR A 1 112 ? 6.085 14.764 3.397 1.00 94.88 112 THR A CA 1
ATOM 933 C C . THR A 1 112 ? 6.349 15.397 2.033 1.00 94.88 112 THR A C 1
ATOM 935 O O . THR A 1 112 ? 5.784 16.439 1.72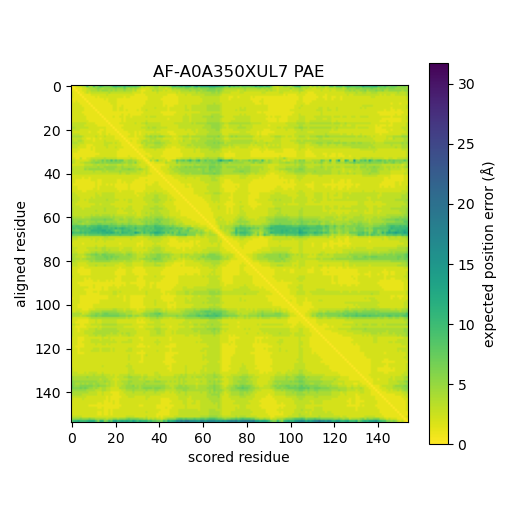0 1.00 94.88 112 THR A O 1
ATOM 938 N N . SER A 1 113 ? 7.154 14.752 1.184 1.00 95.88 113 SER A N 1
ATOM 939 C CA . SER A 1 113 ? 7.377 15.203 -0.192 1.00 95.88 113 SER A CA 1
ATOM 940 C C . SER A 1 113 ? 6.105 15.065 -1.035 1.00 95.88 113 SER A C 1
ATOM 942 O O . SER A 1 113 ? 5.697 13.956 -1.393 1.00 95.88 113 SER A O 1
ATOM 944 N N . GLU A 1 114 ? 5.511 16.196 -1.416 1.00 95.62 114 GLU A N 1
ATOM 945 C CA . GLU A 1 114 ? 4.343 16.233 -2.306 1.00 95.62 114 GLU A CA 1
ATOM 946 C C . GLU A 1 114 ? 4.632 15.590 -3.663 1.00 95.62 114 GLU A C 1
ATOM 948 O O . GLU A 1 114 ? 3.799 14.861 -4.199 1.00 95.62 114 GLU A O 1
ATOM 953 N N . HIS A 1 115 ? 5.835 15.802 -4.205 1.00 96.81 115 HIS A N 1
ATOM 954 C CA . HIS A 1 115 ? 6.254 15.194 -5.466 1.00 96.81 115 HIS A CA 1
ATOM 955 C C . HIS A 1 115 ? 6.191 13.661 -5.399 1.00 96.81 115 HIS A C 1
ATOM 957 O O . HIS A 1 115 ? 5.564 13.027 -6.250 1.00 96.81 115 HIS A O 1
ATOM 963 N N . LEU A 1 116 ? 6.776 13.073 -4.348 1.00 96.56 116 LEU A N 1
ATOM 964 C CA . LEU A 1 116 ? 6.760 11.628 -4.129 1.00 96.56 116 LEU A CA 1
ATOM 965 C C . LEU A 1 116 ? 5.331 11.107 -3.915 1.00 96.56 116 LEU A C 1
ATOM 967 O O . LEU A 1 116 ? 4.936 10.107 -4.517 1.00 96.56 116 LEU A O 1
ATOM 971 N N . ALA A 1 117 ? 4.535 11.797 -3.093 1.00 96.88 117 ALA A N 1
ATOM 972 C CA . ALA A 1 117 ? 3.142 11.428 -2.849 1.00 96.88 117 ALA A CA 1
ATOM 973 C C . ALA A 1 117 ? 2.310 11.433 -4.145 1.00 96.88 117 ALA A C 1
ATOM 975 O O . ALA A 1 117 ? 1.573 10.480 -4.414 1.00 96.88 117 ALA A O 1
ATOM 976 N N . ASN A 1 118 ? 2.480 12.456 -4.987 1.00 96.25 118 ASN A N 1
ATOM 977 C CA . ASN A 1 118 ? 1.806 12.574 -6.279 1.00 96.25 118 ASN A CA 1
ATOM 978 C C . ASN A 1 118 ? 2.245 11.479 -7.262 1.00 96.25 118 ASN A C 1
ATOM 980 O O . ASN A 1 118 ? 1.405 10.907 -7.965 1.00 96.25 118 ASN A O 1
ATOM 984 N N . GLU A 1 119 ? 3.535 11.128 -7.290 1.00 96.75 119 GLU A N 1
ATOM 985 C CA . GLU A 1 119 ? 4.031 10.033 -8.128 1.00 96.75 119 GLU A CA 1
ATOM 986 C C . GLU A 1 119 ? 3.416 8.686 -7.719 1.00 96.75 119 GLU A C 1
ATOM 988 O O . GLU A 1 119 ? 2.927 7.939 -8.577 1.00 96.75 119 GLU A O 1
ATOM 993 N N . ILE A 1 120 ? 3.387 8.394 -6.413 1.00 97.56 120 ILE A N 1
ATOM 994 C CA . ILE A 1 120 ? 2.775 7.175 -5.873 1.00 97.56 120 ILE A CA 1
ATOM 995 C C . ILE A 1 120 ? 1.273 7.157 -6.177 1.00 97.56 120 ILE A C 1
ATOM 997 O O . ILE A 1 120 ? 0.772 6.148 -6.674 1.00 97.56 120 ILE A O 1
ATOM 1001 N N . ASN A 1 121 ? 0.555 8.264 -5.959 1.00 96.12 121 ASN A N 1
ATOM 1002 C CA . ASN A 1 121 ? -0.886 8.339 -6.216 1.00 96.12 121 ASN A CA 1
ATOM 1003 C C . ASN A 1 121 ? -1.227 8.095 -7.697 1.00 96.12 121 ASN A C 1
ATOM 1005 O O . ASN A 1 121 ? -2.153 7.341 -8.008 1.00 96.12 121 ASN A O 1
ATOM 1009 N N . ARG A 1 122 ? -0.443 8.665 -8.624 1.00 96.38 122 ARG A N 1
ATOM 1010 C CA . ARG A 1 122 ? -0.593 8.419 -10.068 1.00 96.38 122 ARG A CA 1
ATOM 1011 C C . ARG A 1 122 ? -0.418 6.937 -10.407 1.00 96.38 122 ARG A C 1
ATOM 1013 O O . ARG A 1 122 ? -1.206 6.388 -11.180 1.00 96.38 122 ARG A O 1
ATOM 1020 N N . LYS A 1 123 ? 0.588 6.281 -9.819 1.00 97.44 123 LYS A N 1
ATOM 1021 C CA . LYS A 1 123 ? 0.832 4.843 -10.005 1.00 97.44 123 LYS A CA 1
ATOM 1022 C C . LYS A 1 123 ? -0.297 3.997 -9.426 1.00 97.44 123 LYS A C 1
ATOM 1024 O O . LYS A 1 123 ? -0.784 3.119 -10.127 1.00 97.44 123 LYS A O 1
ATOM 1029 N N . VAL A 1 124 ? -0.774 4.309 -8.221 1.00 97.12 124 VAL A N 1
ATOM 1030 C CA . VAL A 1 124 ? -1.920 3.638 -7.579 1.00 97.12 124 VAL A CA 1
ATOM 1031 C C . VAL A 1 124 ? -3.158 3.695 -8.462 1.00 97.12 124 VAL A C 1
ATOM 1033 O O . VAL A 1 124 ? -3.706 2.651 -8.798 1.00 97.12 124 VAL A O 1
ATOM 1036 N N . LYS A 1 125 ? -3.553 4.886 -8.928 1.00 96.19 125 LYS A N 1
ATOM 1037 C CA . LYS A 1 125 ? -4.719 5.048 -9.815 1.00 96.19 125 LYS A CA 1
ATOM 1038 C C . LYS A 1 125 ? -4.581 4.224 -11.096 1.00 96.19 125 LYS A C 1
ATOM 1040 O O . LYS A 1 125 ? -5.529 3.561 -11.515 1.00 96.19 125 LYS A O 1
ATOM 1045 N N . LYS A 1 126 ? -3.391 4.232 -11.707 1.00 97.00 126 LYS A N 1
ATOM 1046 C CA . LYS A 1 126 ? -3.109 3.453 -12.919 1.00 97.00 126 LYS A CA 1
ATOM 1047 C C . LYS A 1 126 ? -3.172 1.946 -12.662 1.00 97.00 126 LYS A C 1
ATOM 1049 O O . LYS A 1 126 ? -3.830 1.235 -13.416 1.00 97.00 126 LYS A O 1
ATOM 1054 N N . VAL A 1 127 ? -2.504 1.461 -11.616 1.00 96.94 127 VAL A N 1
ATOM 1055 C CA . VAL A 1 127 ? -2.477 0.038 -11.250 1.00 96.94 127 VAL A CA 1
ATOM 1056 C C . VAL A 1 127 ? -3.879 -0.442 -10.873 1.00 96.94 127 VAL A C 1
ATOM 1058 O O . VAL A 1 127 ? -4.290 -1.493 -11.348 1.00 96.94 127 VAL A O 1
ATOM 1061 N N . LEU A 1 128 ? -4.651 0.347 -10.121 1.00 96.38 128 LEU A N 1
ATOM 1062 C CA . LEU A 1 128 ? -6.015 -0.007 -9.719 1.00 96.38 128 LEU A CA 1
ATOM 1063 C C . LEU A 1 128 ? -6.934 -0.123 -10.934 1.00 96.38 128 LEU A C 1
ATOM 1065 O O . LEU A 1 128 ? -7.667 -1.100 -11.062 1.00 96.38 128 LEU A O 1
ATOM 1069 N N . LYS A 1 129 ? -6.844 0.832 -11.870 1.00 96.25 129 LYS A N 1
ATOM 1070 C CA . LYS A 1 129 ? -7.573 0.763 -13.142 1.00 96.25 129 LYS A CA 1
ATOM 1071 C C . LYS A 1 129 ? -7.242 -0.525 -13.900 1.00 96.25 129 LYS A C 1
ATOM 1073 O O . LYS A 1 129 ? -8.146 -1.188 -14.392 1.00 96.25 129 LYS A O 1
ATOM 1078 N N . LEU A 1 130 ? -5.965 -0.902 -13.972 1.00 96.88 130 LEU A N 1
ATOM 1079 C CA . LEU A 1 130 ? -5.544 -2.148 -14.618 1.00 96.88 130 LEU A CA 1
ATOM 1080 C C . LEU A 1 130 ? -6.102 -3.388 -13.901 1.00 96.88 130 LEU A C 1
ATOM 1082 O O . LEU A 1 130 ? -6.619 -4.274 -14.575 1.00 96.88 130 LEU A O 1
ATOM 1086 N N . ILE A 1 131 ? -6.053 -3.438 -12.564 1.00 96.31 131 ILE A N 1
ATOM 1087 C CA . ILE A 1 131 ? -6.628 -4.538 -11.768 1.00 96.31 131 ILE A CA 1
ATOM 1088 C C . ILE A 1 131 ? -8.130 -4.670 -12.036 1.00 96.31 131 ILE A C 1
ATOM 1090 O O . ILE A 1 131 ? -8.597 -5.770 -12.320 1.00 96.31 131 ILE A O 1
ATOM 1094 N N . ARG A 1 132 ? -8.874 -3.555 -12.024 1.00 95.81 132 ARG A N 1
ATOM 1095 C CA . ARG A 1 132 ? -10.319 -3.525 -12.317 1.00 95.81 132 ARG A CA 1
ATOM 1096 C C . ARG A 1 132 ? -10.659 -3.979 -13.741 1.00 95.81 132 ARG A C 1
ATOM 1098 O O . ARG A 1 132 ? -11.742 -4.501 -13.966 1.00 95.81 132 ARG A O 1
ATOM 1105 N N . HIS A 1 133 ? -9.729 -3.843 -14.686 1.00 96.81 133 HIS A N 1
ATOM 1106 C CA . HIS A 1 133 ? -9.848 -4.399 -16.040 1.00 96.81 133 HIS A CA 1
ATOM 1107 C C . HIS A 1 133 ? -9.284 -5.827 -16.177 1.00 96.81 133 HIS A C 1
ATOM 1109 O O . HIS A 1 133 ? -9.092 -6.306 -17.292 1.00 96.81 133 HIS A O 1
ATOM 1115 N N . GLY A 1 134 ? -9.001 -6.515 -15.068 1.00 95.06 134 GLY A N 1
ATOM 1116 C CA . GLY A 1 134 ? -8.576 -7.917 -15.063 1.00 95.06 134 GLY A CA 1
ATOM 1117 C C . GLY A 1 134 ? -7.078 -8.145 -15.279 1.00 95.06 134 GLY A C 1
ATOM 1118 O O . GLY A 1 134 ? -6.657 -9.289 -15.454 1.00 95.06 134 GLY A O 1
ATOM 1119 N N . ALA A 1 135 ? -6.244 -7.100 -15.255 1.00 93.81 135 ALA A N 1
ATOM 1120 C CA . ALA A 1 135 ? -4.803 -7.271 -15.411 1.00 93.81 135 ALA A CA 1
ATOM 1121 C C . ALA A 1 135 ? -4.199 -8.089 -14.255 1.00 93.81 135 ALA A C 1
ATOM 1123 O O . ALA A 1 135 ? -4.419 -7.807 -13.072 1.00 93.81 135 ALA A O 1
ATOM 1124 N N . LYS A 1 136 ? -3.363 -9.069 -14.613 1.00 92.38 136 LYS A N 1
ATOM 1125 C CA . LYS A 1 136 ? -2.548 -9.856 -13.681 1.00 92.38 136 LYS A CA 1
ATOM 1126 C C . LYS A 1 136 ? -1.071 -9.513 -13.870 1.00 92.38 136 LYS A C 1
ATOM 1128 O O . LYS A 1 136 ? -0.517 -9.641 -14.960 1.00 92.38 136 LYS A O 1
ATOM 1133 N N . PHE A 1 137 ? -0.422 -9.067 -12.801 1.00 90.69 137 PHE A N 1
ATOM 1134 C CA . PHE A 1 137 ? 0.999 -8.716 -12.774 1.00 90.69 137 PHE A CA 1
ATOM 1135 C C . PHE A 1 137 ? 1.886 -9.887 -12.345 1.00 90.69 137 PHE A C 1
ATOM 1137 O O . PHE A 1 137 ? 3.086 -9.885 -12.632 1.00 90.69 137 PHE A O 1
ATOM 1144 N N . SER A 1 138 ? 1.304 -10.873 -11.658 1.00 89.19 138 SER A N 1
ATOM 1145 C CA . SER A 1 138 ? 1.946 -12.127 -11.269 1.00 89.19 138 SER A CA 1
ATOM 1146 C C . SER A 1 138 ? 0.904 -13.237 -11.091 1.00 89.19 138 SER A C 1
ATOM 1148 O O . SER A 1 138 ? -0.281 -12.948 -10.922 1.00 89.19 138 SER A O 1
ATOM 1150 N N . ASN A 1 139 ? 1.358 -14.493 -11.067 1.00 91.06 139 ASN A N 1
ATOM 1151 C CA . ASN A 1 139 ? 0.508 -15.655 -10.769 1.00 91.06 139 ASN A CA 1
ATOM 1152 C C . ASN A 1 139 ? 0.042 -15.696 -9.302 1.00 91.06 139 ASN A C 1
ATOM 1154 O O . ASN A 1 139 ? -0.858 -16.453 -8.968 1.00 91.06 139 ASN A O 1
ATOM 1158 N N . THR A 1 140 ? 0.652 -14.892 -8.432 1.00 93.00 140 THR A N 1
ATOM 1159 C CA . THR A 1 140 ? 0.357 -14.810 -6.997 1.00 93.00 140 THR A CA 1
ATOM 1160 C C . THR A 1 140 ? -0.138 -13.407 -6.653 1.00 93.00 140 THR A C 1
ATOM 1162 O O . THR A 1 140 ? 0.406 -12.756 -5.764 1.00 93.00 140 THR A O 1
ATOM 1165 N N . GLN A 1 141 ? -1.068 -12.874 -7.446 1.00 93.94 141 GLN A N 1
ATOM 1166 C CA . GLN A 1 141 ? -1.678 -11.569 -7.192 1.00 93.94 141 GLN A CA 1
ATOM 1167 C C . GLN A 1 141 ? -2.925 -11.757 -6.317 1.00 93.94 141 GLN A C 1
ATOM 1169 O O . GLN A 1 141 ? -3.763 -12.579 -6.695 1.00 93.94 141 GLN A O 1
ATOM 1174 N N . PRO A 1 142 ? -3.076 -11.000 -5.214 1.00 96.00 142 PRO A N 1
ATOM 1175 C CA . PRO A 1 142 ? -4.267 -11.080 -4.372 1.00 96.00 142 PRO A CA 1
ATOM 1176 C C . PRO A 1 142 ? -5.535 -10.680 -5.133 1.00 96.00 142 PRO A C 1
ATOM 1178 O O . PRO A 1 142 ? -5.505 -9.828 -6.032 1.00 96.00 142 PRO A O 1
ATOM 1181 N N . ASP A 1 143 ? -6.660 -11.281 -4.758 1.00 96.94 143 ASP A N 1
ATOM 1182 C CA . ASP A 1 143 ? -7.990 -10.941 -5.255 1.00 96.94 143 ASP A CA 1
ATOM 1183 C C . ASP A 1 143 ? -8.575 -9.760 -4.474 1.00 96.94 143 ASP A C 1
ATOM 1185 O O . ASP A 1 143 ? -9.502 -9.857 -3.671 1.00 96.94 143 ASP A O 1
ATOM 1189 N N . VAL A 1 144 ? -7.985 -8.595 -4.714 1.00 97.44 144 VAL A N 1
ATOM 1190 C CA . VAL A 1 144 ? -8.327 -7.361 -3.998 1.00 97.44 144 VAL A CA 1
ATOM 1191 C C . VAL A 1 144 ? -9.715 -6.833 -4.353 1.00 97.44 144 VAL A C 1
ATOM 1193 O O . VAL A 1 144 ? -10.276 -6.077 -3.570 1.00 97.44 144 VAL A O 1
ATOM 1196 N N . LEU A 1 145 ? -10.279 -7.243 -5.496 1.00 97.44 145 LEU A N 1
ATOM 1197 C CA . LEU A 1 145 ? -11.642 -6.881 -5.894 1.00 97.44 145 LEU A CA 1
ATOM 1198 C C . LEU A 1 145 ? -12.680 -7.693 -5.116 1.00 97.44 145 LEU A C 1
ATOM 1200 O O . LEU A 1 145 ? -13.729 -7.161 -4.765 1.00 97.44 145 LEU A O 1
ATOM 1204 N N . LYS A 1 146 ? -12.377 -8.956 -4.789 1.00 97.81 146 LYS A N 1
ATOM 1205 C CA . LYS A 1 146 ? -13.195 -9.726 -3.848 1.00 97.81 146 LYS A CA 1
ATOM 1206 C C . LYS A 1 146 ? -13.211 -9.069 -2.465 1.00 97.81 146 LYS A C 1
ATOM 1208 O O . LYS A 1 146 ? -14.281 -8.881 -1.903 1.00 97.81 146 LYS A O 1
ATOM 1213 N N . ILE A 1 147 ? -12.046 -8.656 -1.957 1.00 98.25 147 ILE A N 1
ATOM 1214 C CA . ILE A 1 147 ? -11.943 -7.943 -0.671 1.00 98.25 147 ILE A CA 1
ATOM 1215 C C . ILE A 1 147 ? -12.722 -6.619 -0.717 1.00 98.25 147 ILE A C 1
ATOM 1217 O O . ILE A 1 147 ? -13.472 -6.323 0.208 1.00 98.25 147 ILE A O 1
ATOM 1221 N N . GLU A 1 148 ? -12.574 -5.839 -1.794 1.00 97.75 148 GLU A N 1
ATOM 1222 C CA . GLU A 1 148 ? -13.334 -4.599 -2.024 1.00 97.75 148 GLU A CA 1
ATOM 1223 C C . GLU A 1 148 ? -14.843 -4.849 -1.913 1.00 97.75 148 GLU A C 1
ATOM 1225 O O . GLU A 1 148 ? -15.535 -4.188 -1.145 1.00 97.75 148 GLU A O 1
ATOM 1230 N N . HIS A 1 149 ? -15.343 -5.850 -2.636 1.00 97.75 149 HIS A N 1
ATOM 1231 C CA . HIS A 1 149 ? -16.754 -6.226 -2.641 1.00 97.75 149 HIS A CA 1
ATOM 1232 C C . HIS A 1 149 ? -17.263 -6.677 -1.272 1.00 97.75 149 HIS A C 1
ATOM 1234 O O . HIS A 1 149 ? -18.337 -6.258 -0.846 1.00 97.75 149 HIS A O 1
ATOM 1240 N N . ASP A 1 150 ? -16.495 -7.511 -0.573 1.00 97.94 150 ASP A N 1
ATOM 1241 C CA . ASP A 1 150 ? -16.869 -8.025 0.743 1.00 97.94 150 ASP A CA 1
ATOM 1242 C C . ASP A 1 150 ? -16.878 -6.911 1.806 1.00 97.94 150 ASP A C 1
ATOM 1244 O O . ASP A 1 150 ? -17.726 -6.926 2.697 1.00 97.94 150 ASP A O 1
ATOM 1248 N N . LEU A 1 151 ? -15.991 -5.912 1.696 1.00 97.75 151 LEU A N 1
ATOM 1249 C CA . LEU A 1 151 ? -15.996 -4.724 2.559 1.00 97.75 151 LEU A CA 1
ATOM 1250 C C . LEU A 1 151 ? -17.217 -3.826 2.316 1.00 97.75 151 LEU A C 1
ATOM 1252 O O . LEU A 1 151 ? -17.764 -3.292 3.273 1.00 97.75 151 LEU A O 1
ATOM 1256 N N . LEU A 1 152 ? -17.659 -3.672 1.063 1.00 96.69 152 LEU A N 1
ATOM 1257 C CA . LEU A 1 152 ? -18.807 -2.821 0.705 1.00 96.69 152 LEU A CA 1
ATOM 1258 C C . LEU A 1 152 ? -20.173 -3.428 1.051 1.00 96.69 152 LEU A C 1
ATOM 1260 O O . LEU A 1 152 ? -21.186 -2.738 0.969 1.00 96.69 152 LEU A O 1
ATOM 1264 N N . LYS A 1 153 ? -20.214 -4.716 1.395 1.00 94.56 153 LYS A N 1
ATOM 1265 C CA . LYS A 1 153 ? -21.437 -5.433 1.784 1.00 94.56 153 LYS A CA 1
ATOM 1266 C C . LYS A 1 153 ? -21.730 -5.419 3.281 1.00 94.56 153 LYS A C 1
ATOM 1268 O O . LYS A 1 153 ? -22.774 -5.936 3.678 1.00 94.56 153 LYS A O 1
ATOM 1273 N N . ARG A 1 154 ? -20.793 -4.930 4.085 1.00 82.75 154 ARG A N 1
ATOM 1274 C CA . ARG A 1 154 ? -20.953 -4.795 5.534 1.00 82.75 154 ARG A CA 1
ATOM 1275 C C . ARG A 1 154 ? -21.799 -3.579 5.863 1.00 82.75 154 ARG A C 1
ATOM 1277 O O . ARG A 1 154 ? -22.607 -3.706 6.804 1.00 82.75 154 ARG A O 1
#

Nearest PDB structures (foldseek):
  4rmo-assembly1_E  TM=9.799E-01  e=2.573E-21  Agathobacter rectalis DSM 17629
  4glk-assembly1_A  TM=7.599E-01  e=4.133E-05  Lactococcus lactis
  2fl7-assembly1_A  TM=3.537E-01  e=3.373E-01  Saccharomyces cerevisiae
  6w39-assembly1_A  TM=3.007E-01  e=8.160E+00  Homo sapiens

Mean predicted aligned error: 2.81 Å

pLDDT: mean 95.59, std 3.4, range [78.69, 98.69]

Sequence (154 aa):
MEITGFYIVSDKFFSDF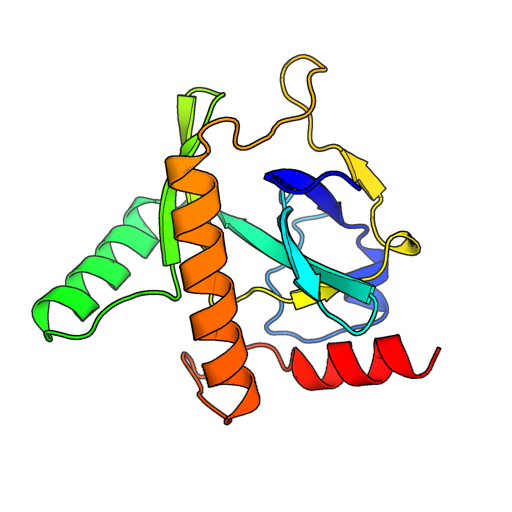PDPYLKGNKNEKRPHYYAYKDSTGLFWMIPMSSRVDKYQRIIASRTARNKPCDIFHIAKLDNNKTSVFLIGDMFPITEEYILRKYTINSNHLRVTSEHLANEINRKVKKVLKLIRHGAKFSNTQPDVLKIEHDLLKR

Foldseek 3Di:
DDAQFKFFFACVLCVVVVQVLQDDRPRRPWIWHFQDQDPLRWTKTWTKALPVVVVVVVCVVCVVVVHHDLQKDWDQFPVRGIMIGRLQNIATDDPVRTPGADDDVNHRGGRPDPVVSVSNNVSNVVSVVCVVVVDDPDPSGTPRVVVVVVVSVD

Radius of gyration: 14.86 Å; Cα contacts (8 Å, |Δi|>4): 251; chains: 1; bounding box: 39×33×41 Å

Secondary structure (DSSP, 8-state):
--TTBEEEEPHHHHHHS--TTS---TTTT-EEEEEEE-TTSPEEEEEEE--HHHHHHHHHHHHTTT----S-EEEE-TTS-EEEE-GGG-EEE-GGGEEEE-EETTEEPB---HHHHHHHHHHHHHHHHHHHTT--SSTT---HHHHHHHHHT-

Solvent-accessible surface area (backbone atoms only — not comparable to full-atom values): 8787 Å² total; per-residue (Å²): 141,57,82,42,26,28,23,22,49,34,61,63,49,51,66,78,52,72,53,90,42,49,75,77,46,68,89,52,63,40,46,25,37,32,61,46,70,50,98,88,67,40,36,33,31,23,42,53,40,75,63,47,73,62,51,51,53,52,46,50,61,33,48,79,67,77,36,88,63,60,45,50,48,77,49,71,44,87,85,73,47,63,34,30,41,31,47,67,62,39,39,63,46,62,75,92,38,52,67,43,72,31,60,57,95,86,39,71,42,47,60,82,52,61,68,58,49,51,53,51,36,55,30,46,56,52,49,50,53,40,46,77,72,68,57,75,94,51,98,66,55,50,68,41,66,60,53,43,53,60,62,75,72,112